Protein AF-A0AAD7IFY6-F1 (afdb_monomer)

Secondary structure (DSSP, 8-state):
---------B-SB----TTB-TTT-BB-GGG-HHHHT--TT--HHHHHHHHHHHHHSTTTTTS-PPPTT-B-

Sequence (72 aa):
MQTVLDTRPQSLSRVKLPFVSATTGTVDPARLPFLASWTRASSLEHVLVEIRKEMASPANRKLPQPPEGSMF

Radius of gyration: 13.73 Å; Cα contacts (8 Å, |Δi|>4): 71; chains: 1; bounding box: 40×27×31 Å

pLDDT: mean 70.78, std 10.82, range [41.06, 85.38]

Foldseek 3Di:
DDDPPDPFDFDFWQWPDPQADNVTSGGNVVSVVVSVVDDPPDDVVNVVVVVVVRCVDPVNVPDDTDDGPDGD

Nearest PDB structures (foldseek):
  6d6i-assembly2_D  TM=9.130E-01  e=2.172E-05  Homo sapien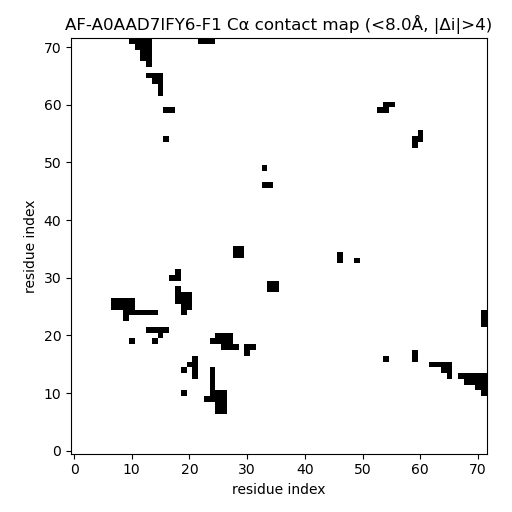s
  7bbd-assembly1_A  TM=9.137E-01  e=2.325E-05  Homo sapiens
  3von-assembly15_h  TM=9.144E-01  e=8.462E-05  Homo sapiens
  2c2v-assembly2_L  TM=9.061E-01  e=1.788E-04  Homo sapiens
  3e95-assembly1_C  TM=9.094E-01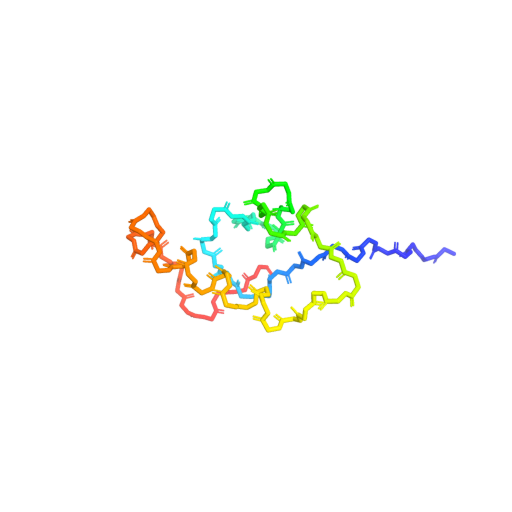  e=5.306E-04  Plasmodium falciparum 3D7

Mean predicted aligned error: 10.37 Å

Structure (mmCIF, N/CA/C/O backbone):
data_AF-A0AAD7IFY6-F1
#
_entry.id   AF-A0AAD7IFY6-F1
#
loop_
_atom_site.group_PDB
_atom_site.id
_atom_site.type_symbol
_atom_site.label_atom_id
_atom_site.label_alt_id
_atom_site.label_comp_id
_atom_site.label_asym_id
_atom_site.label_entity_id
_atom_site.label_seq_id
_atom_site.pdbx_PDB_ins_code
_atom_site.Cartn_x
_atom_site.Cartn_y
_atom_site.Cartn_z
_atom_site.occupancy
_atom_site.B_iso_or_equiv
_atom_site.auth_seq_id
_atom_site.auth_comp_id
_atom_site.auth_asym_id
_atom_site.auth_atom_id
_atom_site.p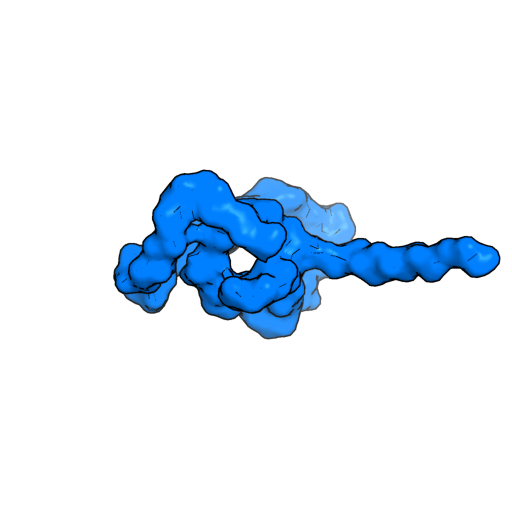dbx_PDB_model_num
ATOM 1 N N . MET A 1 1 ? 29.473 19.980 5.361 1.00 43.75 1 MET A N 1
ATOM 2 C CA . MET A 1 1 ? 28.512 19.250 6.208 1.00 43.75 1 MET A CA 1
ATOM 3 C C . MET A 1 1 ? 27.110 19.519 5.688 1.00 43.75 1 MET A C 1
ATOM 5 O O . MET A 1 1 ? 26.606 20.592 5.955 1.00 43.75 1 MET A O 1
ATOM 9 N N . GLN A 1 2 ? 26.520 18.616 4.902 1.00 41.06 2 GLN A N 1
ATOM 10 C CA . GLN A 1 2 ? 25.065 18.418 4.885 1.00 41.06 2 GLN A CA 1
ATOM 11 C C . GLN A 1 2 ? 24.794 17.072 4.212 1.00 41.06 2 GLN A C 1
ATOM 13 O O . GLN A 1 2 ? 25.084 16.871 3.035 1.00 41.06 2 GLN A O 1
ATOM 18 N N . THR A 1 3 ? 24.359 16.121 5.023 1.00 42.31 3 THR A N 1
ATOM 19 C CA . THR A 1 3 ? 24.153 14.722 4.667 1.00 42.31 3 THR A CA 1
ATOM 20 C C . THR A 1 3 ? 22.983 14.618 3.696 1.00 42.31 3 THR A C 1
ATOM 22 O O . THR A 1 3 ? 21.900 15.129 3.975 1.00 42.31 3 THR A O 1
ATOM 25 N N . VAL A 1 4 ? 23.208 13.964 2.560 1.00 49.72 4 VAL A N 1
ATOM 26 C CA . VAL A 1 4 ? 22.164 13.546 1.621 1.00 49.72 4 VAL A CA 1
ATOM 27 C C . VAL A 1 4 ? 21.313 12.516 2.365 1.00 49.72 4 VAL A C 1
ATOM 29 O O . VAL A 1 4 ? 21.712 11.362 2.507 1.00 49.72 4 V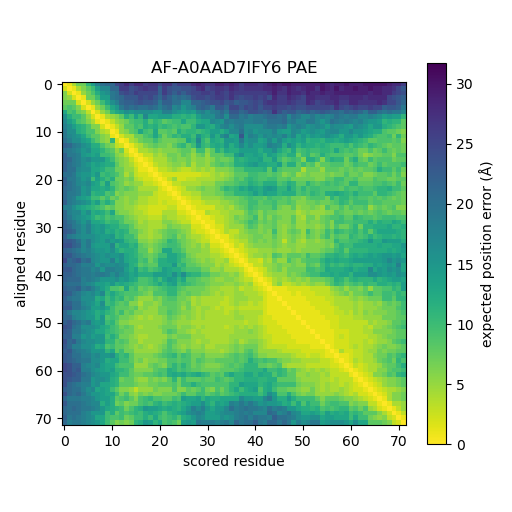AL A O 1
ATOM 32 N N . LEU A 1 5 ? 20.209 12.959 2.968 1.00 50.25 5 LEU A N 1
ATOM 33 C CA . LEU A 1 5 ? 19.305 12.080 3.700 1.00 50.25 5 LEU A CA 1
ATOM 34 C C . LEU A 1 5 ? 18.548 11.228 2.678 1.00 50.25 5 LEU A C 1
ATOM 36 O O . LEU A 1 5 ? 17.633 11.705 2.018 1.00 50.25 5 LEU A O 1
ATOM 40 N N . ASP A 1 6 ? 19.034 9.999 2.512 1.00 47.78 6 ASP A N 1
ATOM 41 C CA . ASP A 1 6 ? 18.260 8.771 2.320 1.00 47.78 6 ASP A CA 1
ATOM 42 C C . ASP A 1 6 ? 16.848 8.999 1.733 1.00 47.78 6 ASP A C 1
ATOM 44 O O . ASP A 1 6 ? 15.874 9.251 2.444 1.00 47.78 6 ASP A O 1
ATOM 48 N N . THR A 1 7 ? 16.751 8.931 0.402 1.00 53.72 7 THR A N 1
ATOM 49 C CA . THR A 1 7 ? 15.519 9.048 -0.392 1.00 53.72 7 THR A CA 1
ATOM 50 C C . THR A 1 7 ? 14.641 7.799 -0.260 1.00 53.72 7 THR A C 1
ATOM 52 O O . THR A 1 7 ? 14.261 7.163 -1.244 1.00 53.72 7 THR A O 1
ATOM 55 N N . ARG A 1 8 ? 14.302 7.415 0.971 1.00 57.09 8 ARG A N 1
ATOM 56 C CA . ARG A 1 8 ? 13.278 6.403 1.225 1.00 57.09 8 ARG A CA 1
ATOM 57 C C . ARG A 1 8 ? 11.894 6.985 0.920 1.00 57.09 8 ARG A C 1
ATOM 59 O O . ARG A 1 8 ? 11.594 8.083 1.389 1.00 57.09 8 ARG A O 1
ATOM 66 N N . PRO A 1 9 ? 11.030 6.276 0.173 1.00 57.72 9 PRO A N 1
ATOM 67 C CA . PRO A 1 9 ? 9.658 6.714 -0.044 1.00 57.72 9 PRO A CA 1
ATOM 68 C C . PRO A 1 9 ? 8.922 6.824 1.300 1.00 57.72 9 PRO A C 1
ATOM 70 O O . PRO A 1 9 ? 8.823 5.854 2.057 1.00 57.72 9 PRO A O 1
ATOM 73 N N . GLN A 1 10 ? 8.430 8.027 1.598 1.00 59.47 10 GLN A N 1
ATOM 74 C CA . GLN A 1 10 ? 7.651 8.350 2.793 1.00 59.47 10 GLN A CA 1
ATOM 75 C C . GLN A 1 10 ? 6.265 8.836 2.364 1.00 59.47 10 GLN A C 1
ATOM 77 O O . GLN A 1 10 ? 6.142 9.677 1.473 1.00 59.47 10 GLN A O 1
ATOM 82 N N . SER A 1 11 ? 5.212 8.311 2.983 1.00 56.19 11 SER A N 1
ATOM 83 C CA . SER A 1 11 ? 3.862 8.853 2.828 1.00 56.19 11 SER A CA 1
ATOM 84 C C . SER A 1 11 ? 3.719 10.125 3.663 1.00 56.19 11 SER A C 1
ATOM 86 O O . SER A 1 11 ? 3.995 10.089 4.857 1.00 56.19 11 SER A O 1
ATOM 88 N N . LEU A 1 12 ? 3.240 11.219 3.065 1.00 61.66 12 LEU A N 1
ATOM 89 C CA . LEU A 1 12 ? 2.966 12.479 3.777 1.00 61.66 12 LEU A CA 1
ATOM 90 C C . LEU A 1 12 ? 1.675 12.414 4.613 1.00 61.66 12 LEU A C 1
ATO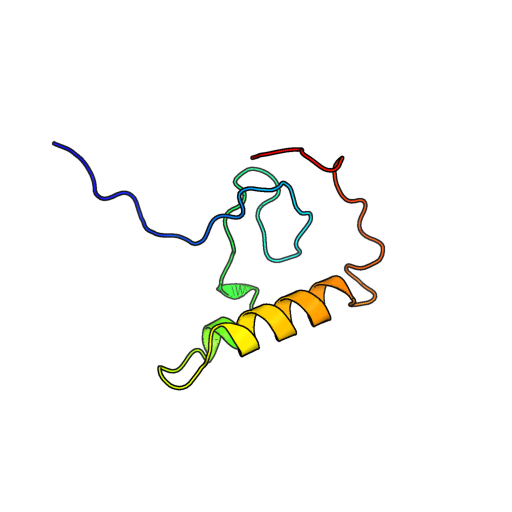M 92 O O . LEU A 1 12 ? 1.591 12.995 5.692 1.00 61.66 12 LEU A O 1
ATOM 96 N N . SER A 1 13 ? 0.666 11.687 4.131 1.00 63.03 13 SER A N 1
ATOM 97 C CA . SER A 1 13 ? -0.606 11.482 4.832 1.00 63.03 13 SER A CA 1
ATOM 98 C C . SER A 1 13 ? -0.555 10.231 5.698 1.00 63.03 13 SER A C 1
ATOM 100 O O . SER A 1 13 ? -0.121 9.176 5.229 1.00 63.03 13 SER A O 1
ATOM 102 N N . ARG A 1 14 ? -1.047 10.324 6.938 1.00 61.12 14 ARG A N 1
ATOM 103 C CA . ARG A 1 14 ? -1.124 9.198 7.868 1.00 61.12 14 ARG A CA 1
ATOM 104 C C . ARG A 1 14 ? -2.089 8.153 7.323 1.00 61.12 14 ARG A C 1
ATOM 106 O O . ARG A 1 14 ? -3.292 8.365 7.285 1.00 61.12 14 ARG A O 1
ATOM 113 N N . VAL A 1 15 ? -1.539 7.027 6.883 1.00 64.88 15 VAL A N 1
ATOM 114 C CA . VAL A 1 15 ? -2.272 5.917 6.270 1.00 64.88 15 VAL A CA 1
ATOM 115 C C . VAL A 1 15 ? -1.866 4.626 6.964 1.00 64.88 15 VAL A C 1
ATOM 117 O O . VAL A 1 15 ? -0.679 4.334 7.122 1.00 64.88 15 VAL A O 1
ATOM 120 N N . LYS A 1 16 ? -2.855 3.834 7.393 1.00 65.88 16 LYS A N 1
ATOM 121 C CA . LYS A 1 16 ? -2.613 2.554 8.068 1.00 65.88 16 LYS A CA 1
ATOM 122 C C . LYS A 1 16 ? -2.450 1.433 7.038 1.00 65.88 16 LYS A C 1
ATOM 124 O O . LYS A 1 16 ? -3.345 0.625 6.817 1.00 65.88 16 LYS A O 1
ATOM 129 N N . LEU A 1 17 ? -1.278 1.474 6.410 1.00 73.19 17 LEU A N 1
ATOM 130 C CA . LEU A 1 17 ? -0.608 0.499 5.547 1.00 73.19 17 LEU A CA 1
ATOM 131 C C . LEU A 1 17 ? -0.085 -0.788 6.206 1.00 73.19 17 LEU A C 1
ATOM 133 O O . LEU A 1 17 ? 0.746 -0.623 7.100 1.00 73.19 17 LEU A O 1
ATOM 137 N N . PRO A 1 18 ? -0.330 -2.041 5.775 1.00 68.69 18 PRO A N 1
ATOM 138 C CA . PRO A 1 18 ? 0.582 -3.135 6.124 1.00 68.69 18 PRO A CA 1
ATOM 139 C C . PRO A 1 18 ? 1.919 -3.035 5.362 1.00 68.69 18 PRO A C 1
ATOM 141 O O . PRO A 1 18 ? 2.582 -4.027 5.146 1.00 68.69 18 PRO A O 1
ATOM 144 N N . PHE A 1 19 ? 2.345 -1.874 4.899 1.00 73.75 19 PHE A N 1
ATOM 145 C CA . PHE A 1 19 ? 3.691 -1.661 4.360 1.00 73.75 19 PHE A CA 1
ATOM 146 C C . PHE A 1 19 ? 4.148 -0.228 4.610 1.00 73.75 19 PHE A C 1
ATOM 148 O O . PHE A 1 19 ? 5.144 0.205 4.050 1.00 73.75 19 PHE A O 1
ATOM 155 N N . VAL A 1 20 ? 3.424 0.510 5.456 1.00 76.38 20 VAL A N 1
ATOM 156 C CA . VAL A 1 20 ? 3.743 1.883 5.843 1.00 76.38 20 VAL A CA 1
ATOM 157 C C . VAL A 1 20 ? 3.869 1.908 7.357 1.00 76.38 20 VAL A C 1
ATOM 159 O O . VAL A 1 20 ? 2.968 1.470 8.073 1.00 76.38 20 VAL A O 1
ATOM 162 N N . SER A 1 21 ? 4.997 2.403 7.853 1.00 74.88 21 SER A N 1
ATOM 163 C CA . SER A 1 21 ? 5.202 2.619 9.282 1.00 74.88 21 SER A CA 1
ATOM 164 C C . SER A 1 21 ? 4.196 3.644 9.806 1.00 74.88 21 SER A C 1
ATOM 166 O O . SER A 1 21 ? 4.179 4.789 9.363 1.00 74.88 21 SER A O 1
ATOM 168 N N . ALA A 1 22 ? 3.384 3.257 10.792 1.00 68.00 22 ALA A N 1
ATOM 169 C CA . ALA A 1 22 ? 2.405 4.145 11.422 1.00 68.00 22 ALA A CA 1
ATOM 170 C C . ALA A 1 22 ? 3.041 5.263 12.274 1.00 68.00 22 ALA A C 1
ATOM 172 O O . ALA A 1 22 ? 2.339 6.186 12.683 1.00 68.00 22 ALA A O 1
ATOM 173 N N . THR A 1 23 ? 4.352 5.195 12.523 1.00 71.50 23 THR A N 1
ATOM 174 C CA . THR A 1 23 ? 5.098 6.192 13.302 1.00 71.50 23 THR A CA 1
ATOM 175 C C . THR A 1 23 ? 5.898 7.139 12.412 1.00 71.50 23 THR A C 1
ATOM 177 O O . THR A 1 23 ? 6.016 8.310 12.741 1.00 71.50 23 THR A O 1
ATOM 180 N N . THR A 1 24 ? 6.438 6.652 11.292 1.00 71.12 24 THR 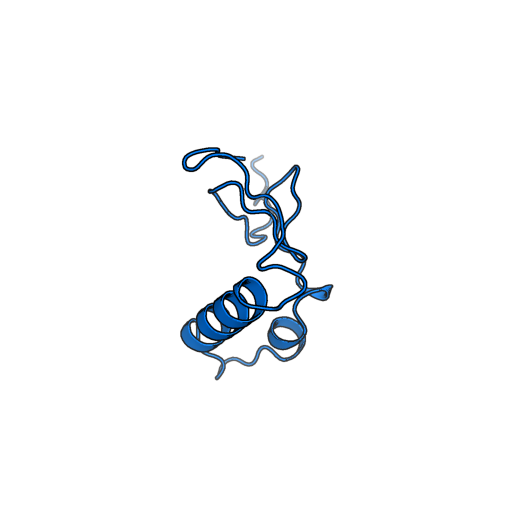A N 1
ATOM 181 C CA . THR A 1 24 ? 7.384 7.419 10.459 1.00 71.12 24 THR A CA 1
ATOM 182 C C . THR A 1 24 ? 6.921 7.627 9.019 1.00 71.12 24 THR A C 1
ATOM 184 O O . THR A 1 24 ? 7.624 8.272 8.250 1.00 71.12 24 THR A O 1
ATOM 187 N N . GLY A 1 25 ? 5.806 7.021 8.598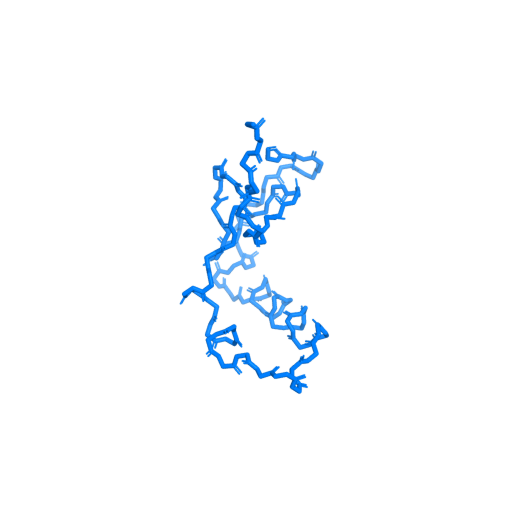 1.00 71.44 25 GLY A N 1
ATOM 188 C CA . GLY A 1 25 ? 5.333 7.069 7.209 1.00 71.44 25 GLY A CA 1
ATOM 189 C C . GLY A 1 25 ? 6.251 6.361 6.207 1.00 71.44 25 GLY A C 1
ATOM 190 O O . GLY A 1 25 ? 6.002 6.399 5.005 1.00 71.44 25 GLY A O 1
ATOM 191 N N . THR A 1 26 ? 7.321 5.713 6.675 1.00 75.88 26 THR A N 1
ATOM 192 C CA . THR A 1 26 ? 8.283 5.015 5.819 1.00 75.88 26 THR A CA 1
ATOM 193 C C . THR A 1 26 ? 7.632 3.789 5.201 1.00 75.88 26 THR A C 1
ATOM 195 O O . THR A 1 26 ? 7.056 2.965 5.918 1.00 75.88 26 THR A O 1
ATOM 198 N N . VAL A 1 27 ? 7.746 3.663 3.881 1.00 75.38 27 VAL A N 1
ATOM 199 C CA . VAL A 1 27 ? 7.306 2.472 3.159 1.00 75.38 27 VAL A CA 1
ATOM 200 C C . VAL A 1 27 ? 8.361 1.380 3.318 1.00 75.38 27 VAL A C 1
ATOM 202 O O . VAL A 1 27 ? 9.541 1.622 3.072 1.00 75.38 27 VAL A O 1
ATOM 205 N N . ASP A 1 28 ? 7.942 0.186 3.725 1.00 77.94 28 ASP A N 1
ATOM 206 C CA . ASP A 1 28 ? 8.795 -0.996 3.793 1.00 77.94 28 ASP A CA 1
ATOM 207 C C . ASP A 1 28 ? 8.728 -1.763 2.460 1.00 77.94 28 ASP A C 1
ATOM 209 O O . ASP A 1 28 ? 7.728 -2.442 2.190 1.00 77.94 28 ASP A O 1
ATOM 213 N N . PRO A 1 29 ? 9.768 -1.676 1.607 1.00 71.19 29 PRO A N 1
ATOM 214 C CA . PRO A 1 29 ? 9.769 -2.343 0.312 1.00 71.19 29 PRO A CA 1
ATOM 215 C C . PRO A 1 29 ? 9.785 -3.872 0.429 1.00 71.19 29 PRO A C 1
ATOM 217 O O . PRO A 1 29 ? 9.337 -4.539 -0.498 1.00 71.19 29 PRO A O 1
ATOM 220 N N . ALA A 1 30 ? 10.224 -4.448 1.556 1.00 72.56 30 ALA A N 1
ATOM 221 C CA . ALA A 1 30 ? 10.214 -5.900 1.755 1.00 72.56 30 ALA A CA 1
ATOM 222 C C . ALA A 1 30 ? 8.790 -6.462 1.897 1.00 72.56 30 ALA A C 1
ATOM 224 O O . ALA A 1 30 ? 8.543 -7.633 1.611 1.00 72.56 30 ALA A O 1
ATOM 225 N N . ARG A 1 31 ? 7.835 -5.621 2.309 1.00 72.69 31 ARG A N 1
ATOM 226 C CA . ARG A 1 31 ? 6.413 -5.976 2.439 1.00 72.69 31 ARG A CA 1
ATOM 227 C C . ARG A 1 31 ? 5.625 -5.737 1.151 1.00 72.69 31 ARG A C 1
ATOM 229 O O . ARG A 1 31 ? 4.432 -6.023 1.107 1.00 72.69 31 ARG A O 1
ATOM 236 N N . LEU A 1 32 ? 6.293 -5.242 0.107 1.00 74.44 32 LEU A N 1
ATOM 237 C CA . LEU A 1 32 ? 5.734 -4.982 -1.212 1.00 74.44 32 LEU A CA 1
ATOM 238 C C . LEU A 1 32 ? 6.383 -5.928 -2.234 1.00 74.44 32 LEU A C 1
ATOM 240 O O . LEU A 1 32 ? 7.379 -5.568 -2.864 1.00 74.44 32 LEU A O 1
ATOM 244 N N . PRO A 1 33 ? 5.832 -7.137 -2.440 1.00 71.88 33 PRO A N 1
ATOM 245 C CA . PRO A 1 33 ? 6.426 -8.126 -3.341 1.00 71.88 33 PRO A CA 1
ATOM 246 C C . PRO A 1 33 ? 6.592 -7.616 -4.784 1.00 71.88 33 PRO A C 1
ATOM 248 O O . PRO A 1 33 ? 7.517 -8.033 -5.474 1.00 71.88 33 PRO A O 1
ATOM 251 N N . PHE A 1 34 ? 5.773 -6.656 -5.228 1.00 73.12 34 PHE A N 1
ATOM 252 C CA . PHE A 1 34 ? 5.915 -6.024 -6.546 1.00 73.12 34 PHE A CA 1
ATOM 253 C C . PHE A 1 34 ? 7.082 -5.024 -6.640 1.00 73.12 34 PHE A C 1
ATOM 255 O O . PHE A 1 34 ? 7.596 -4.792 -7.734 1.00 73.12 34 PHE A O 1
ATOM 262 N N . LEU A 1 35 ? 7.526 -4.435 -5.521 1.00 73.06 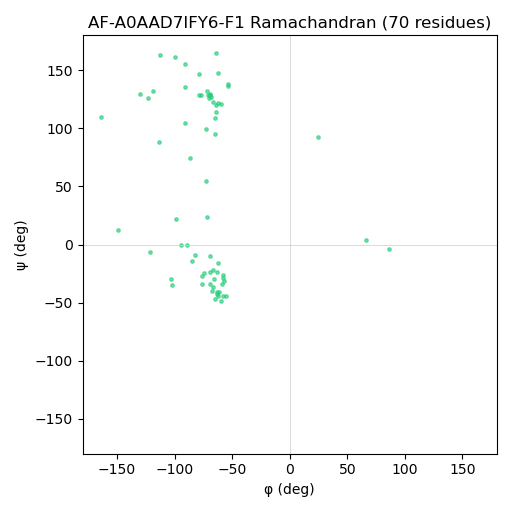35 LEU A N 1
ATOM 263 C CA . LEU A 1 35 ? 8.751 -3.626 -5.495 1.00 73.06 35 LEU A CA 1
ATOM 264 C C . LEU A 1 35 ? 9.999 -4.512 -5.519 1.00 73.06 35 LEU A C 1
ATOM 266 O O . LEU A 1 35 ? 11.027 -4.093 -6.043 1.00 73.06 35 LEU A O 1
ATOM 270 N N . ALA A 1 36 ? 9.907 -5.745 -5.013 1.00 70.69 36 ALA A N 1
ATOM 271 C CA . ALA A 1 36 ? 10.998 -6.712 -5.101 1.00 70.69 36 ALA A CA 1
ATOM 272 C C . ALA A 1 36 ? 11.287 -7.144 -6.554 1.00 70.69 36 ALA A C 1
ATOM 274 O O . ALA A 1 36 ? 12.435 -7.419 -6.891 1.00 70.69 36 ALA A O 1
ATOM 275 N N . SER A 1 37 ? 10.274 -7.150 -7.431 1.00 69.94 37 SER A N 1
ATOM 276 C CA . SER A 1 37 ? 10.413 -7.419 -8.872 1.00 69.94 37 SER A CA 1
ATOM 277 C C . SER A 1 37 ? 10.453 -6.149 -9.733 1.00 69.94 37 SER A C 1
ATOM 279 O O . SER A 1 37 ? 10.119 -6.199 -10.919 1.00 69.94 37 SER A O 1
ATOM 281 N N . TRP A 1 38 ? 10.805 -4.994 -9.157 1.00 73.19 38 TRP A N 1
ATOM 282 C CA . TRP A 1 38 ? 10.828 -3.728 -9.887 1.00 73.19 38 TRP A CA 1
ATOM 283 C C . TRP A 1 38 ? 11.875 -3.752 -11.006 1.00 73.19 38 TRP A C 1
ATOM 285 O O . TRP A 1 38 ? 13.074 -3.890 -10.762 1.00 73.19 38 TRP A O 1
ATOM 295 N N . THR A 1 39 ? 11.429 -3.576 -12.247 1.00 72.75 39 THR A N 1
ATOM 296 C CA . THR A 1 39 ? 12.311 -3.444 -13.414 1.00 72.75 39 THR A CA 1
ATOM 297 C C . THR A 1 39 ? 12.215 -2.028 -13.974 1.00 72.75 39 THR A C 1
ATOM 299 O O . THR A 1 39 ? 11.253 -1.315 -13.712 1.00 72.75 39 THR A O 1
ATOM 302 N N . ARG A 1 40 ? 13.170 -1.598 -14.810 1.00 76.06 40 ARG A N 1
ATOM 303 C CA . ARG A 1 40 ? 13.060 -0.295 -15.501 1.00 76.06 40 ARG A CA 1
ATOM 304 C C . ARG A 1 40 ? 11.852 -0.193 -16.444 1.00 76.06 40 ARG A C 1
ATOM 306 O O . ARG A 1 40 ? 11.509 0.912 -16.846 1.00 76.06 40 ARG A O 1
ATOM 313 N N . ALA A 1 41 ? 11.239 -1.322 -16.801 1.00 77.06 41 ALA A N 1
ATOM 314 C CA . ALA A 1 41 ? 10.004 -1.369 -17.577 1.00 77.06 41 ALA A CA 1
ATOM 315 C C . ALA A 1 41 ? 8.744 -1.237 -16.700 1.00 77.06 41 ALA A C 1
ATOM 317 O O . ALA A 1 41 ? 7.658 -1.000 -17.223 1.00 77.06 41 ALA A O 1
ATOM 318 N N . SER A 1 42 ? 8.872 -1.386 -15.377 1.00 75.12 42 SER A N 1
ATOM 319 C CA . SER A 1 42 ? 7.776 -1.192 -14.432 1.00 75.12 42 SER A CA 1
ATOM 320 C C . SER A 1 42 ? 7.416 0.295 -14.364 1.00 75.12 42 SER A C 1
ATOM 322 O O . SER A 1 42 ? 8.271 1.151 -14.137 1.00 75.12 42 SER A O 1
ATOM 324 N N . SER A 1 43 ? 6.142 0.614 -14.585 1.00 79.06 43 SER A N 1
ATOM 325 C CA . SER A 1 43 ? 5.627 1.981 -14.520 1.00 79.06 43 SER A CA 1
ATOM 326 C C . SER A 1 43 ? 5.134 2.319 -13.112 1.00 79.06 43 SER A C 1
ATOM 328 O O . SER A 1 43 ? 4.717 1.444 -12.349 1.00 79.06 43 SER A O 1
ATOM 330 N N . LEU A 1 44 ? 5.128 3.613 -12.770 1.00 79.19 44 LEU A N 1
ATOM 331 C CA . LEU A 1 44 ? 4.514 4.103 -11.528 1.00 79.19 44 LEU A CA 1
ATOM 332 C C . LEU A 1 44 ? 3.031 3.706 -11.436 1.00 79.19 44 LEU A C 1
ATOM 334 O O . LEU A 1 44 ? 2.525 3.437 -10.351 1.00 79.19 44 LEU A O 1
ATOM 338 N N . GLU A 1 45 ? 2.350 3.613 -12.578 1.00 83.56 45 GLU A N 1
ATOM 339 C CA . GLU A 1 45 ? 0.972 3.130 -12.670 1.00 83.56 45 GLU A CA 1
ATOM 340 C C . GLU A 1 45 ? 0.813 1.740 -12.044 1.00 83.56 45 GLU A C 1
ATOM 342 O O . GLU A 1 45 ? -0.103 1.532 -11.250 1.00 83.56 45 GLU A O 1
ATOM 347 N N . HIS A 1 46 ? 1.741 0.817 -12.314 1.00 80.50 46 HIS A N 1
ATOM 348 C CA . HIS A 1 46 ? 1.700 -0.526 -11.739 1.00 80.50 46 HIS A CA 1
ATOM 349 C C . HIS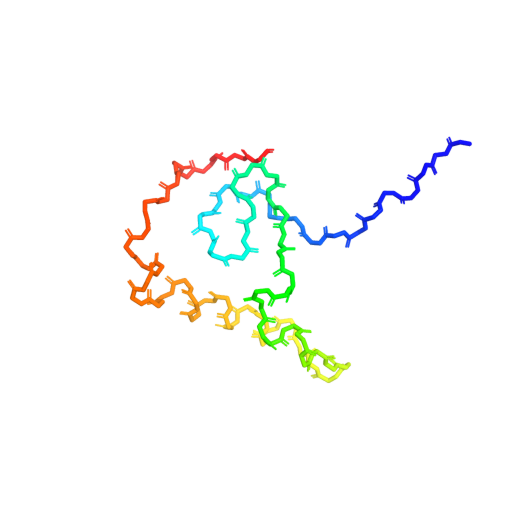 A 1 46 ? 1.797 -0.490 -10.206 1.00 80.50 46 HIS A C 1
ATOM 351 O O . HIS A 1 46 ? 1.030 -1.164 -9.523 1.00 80.50 46 HIS A O 1
ATOM 357 N N . VAL A 1 47 ? 2.663 0.371 -9.655 1.00 79.88 47 VAL A N 1
ATOM 358 C CA . VAL A 1 47 ? 2.780 0.586 -8.199 1.00 79.88 47 VAL A CA 1
ATOM 359 C C . VAL A 1 47 ? 1.454 1.070 -7.617 1.00 79.88 47 VAL A C 1
ATOM 361 O O . VAL A 1 47 ? 0.975 0.531 -6.623 1.00 79.88 47 VAL A O 1
ATOM 364 N N . LEU A 1 48 ? 0.844 2.084 -8.234 1.00 82.50 48 LEU A N 1
ATOM 365 C CA . LEU A 1 48 ? -0.391 2.687 -7.734 1.00 82.50 48 LEU A CA 1
ATOM 366 C C . LEU A 1 48 ? -1.576 1.715 -7.806 1.00 82.50 48 LEU A C 1
ATOM 368 O O . LEU A 1 48 ? -2.410 1.694 -6.897 1.00 82.50 48 LEU A O 1
ATOM 372 N N . VAL A 1 49 ? -1.639 0.886 -8.850 1.00 85.38 49 VAL A N 1
ATOM 373 C CA . VAL A 1 49 ? -2.660 -0.159 -8.993 1.00 85.38 49 VAL A CA 1
ATOM 374 C C . VAL A 1 49 ? -2.518 -1.215 -7.900 1.00 85.38 49 VAL A C 1
ATOM 376 O O . VAL A 1 49 ? -3.517 -1.554 -7.263 1.00 85.38 49 VAL A O 1
ATOM 379 N N . GLU A 1 50 ? -1.307 -1.703 -7.636 1.00 82.25 50 GLU A N 1
ATOM 380 C CA . GLU A 1 50 ? -1.080 -2.708 -6.593 1.00 82.25 50 GLU A CA 1
ATOM 381 C C . GLU A 1 50 ? -1.338 -2.146 -5.189 1.00 82.25 50 GLU A C 1
ATOM 383 O O . GLU A 1 50 ? -2.020 -2.786 -4.390 1.00 82.25 50 GLU A O 1
ATOM 388 N N . ILE A 1 51 ? -0.929 -0.902 -4.907 1.00 81.88 51 ILE A N 1
ATOM 389 C CA . ILE A 1 51 ? -1.277 -0.214 -3.652 1.00 81.88 51 ILE A CA 1
ATOM 390 C C . ILE A 1 51 ? -2.799 -0.126 -3.490 1.00 81.88 51 ILE A C 1
ATOM 392 O O . ILE A 1 51 ? -3.327 -0.411 -2.415 1.00 81.88 51 ILE A O 1
ATOM 396 N N . ARG A 1 52 ? -3.535 0.229 -4.551 1.00 84.19 52 ARG A N 1
ATOM 397 C CA . ARG A 1 52 ? -5.002 0.292 -4.513 1.00 84.19 52 ARG A CA 1
ATOM 398 C C . ARG A 1 52 ? -5.637 -1.074 -4.257 1.00 84.19 52 ARG A C 1
ATOM 400 O O . ARG A 1 52 ? -6.599 -1.148 -3.492 1.00 84.19 52 ARG A O 1
ATOM 407 N N . LYS A 1 53 ? -5.123 -2.141 -4.873 1.00 83.44 53 LYS A N 1
ATOM 408 C CA . LYS A 1 53 ? -5.585 -3.514 -4.617 1.00 83.44 53 LYS A CA 1
ATOM 409 C C . LYS A 1 53 ? -5.339 -3.917 -3.169 1.00 83.44 53 LYS A C 1
ATOM 411 O O . LYS A 1 53 ? -6.254 -4.424 -2.526 1.00 83.44 53 LYS A O 1
ATOM 416 N N . GLU A 1 54 ? -4.159 -3.614 -2.638 1.00 82.19 54 GLU A N 1
ATOM 417 C CA . GLU A 1 54 ? -3.829 -3.889 -1.245 1.00 82.19 54 GLU A CA 1
ATOM 418 C C . GLU A 1 54 ? -4.725 -3.110 -0.284 1.00 82.19 54 GLU A C 1
ATOM 420 O O . GLU A 1 54 ? -5.240 -3.698 0.660 1.00 82.19 54 GLU A O 1
ATOM 425 N N . MET A 1 55 ? -5.011 -1.830 -0.535 1.00 82.44 55 MET A N 1
ATOM 426 C CA . MET A 1 55 ? -5.979 -1.066 0.269 1.00 82.44 55 MET A CA 1
ATOM 427 C C . MET A 1 55 ? -7.383 -1.691 0.254 1.00 82.44 55 MET A C 1
ATOM 429 O O . MET A 1 55 ? -8.099 -1.644 1.254 1.00 82.44 55 MET A O 1
ATOM 433 N N . ALA A 1 56 ? -7.775 -2.294 -0.871 1.00 82.62 56 ALA A N 1
ATOM 434 C CA . ALA A 1 56 ? -9.060 -2.966 -1.028 1.00 82.62 56 ALA A CA 1
ATOM 435 C C . ALA A 1 56 ? -9.080 -4.405 -0.479 1.00 82.62 56 ALA A C 1
ATOM 437 O O . ALA A 1 56 ? -10.161 -5.000 -0.399 1.00 82.62 56 ALA A O 1
ATOM 438 N N . SER A 1 57 ? -7.929 -4.969 -0.093 1.00 83.50 57 SER A N 1
ATOM 439 C CA . SER A 1 57 ? -7.847 -6.341 0.404 1.00 83.50 57 SER A CA 1
ATOM 440 C C . SER A 1 57 ? -8.672 -6.501 1.692 1.00 83.50 57 SER A C 1
ATOM 442 O O . SER A 1 57 ? -8.774 -5.563 2.491 1.00 83.50 57 SER A O 1
ATOM 444 N N . PRO A 1 58 ? -9.277 -7.673 1.956 1.00 78.56 58 PRO A N 1
ATOM 445 C CA . PRO A 1 58 ? -10.121 -7.873 3.138 1.00 78.56 58 PRO A CA 1
ATOM 446 C C . PRO A 1 58 ? -9.396 -7.614 4.466 1.00 78.56 58 PRO A C 1
ATOM 448 O O . PRO A 1 58 ? -10.034 -7.206 5.439 1.00 78.56 58 PRO A O 1
ATOM 451 N N . ALA A 1 59 ? -8.078 -7.837 4.487 1.00 77.75 59 ALA A N 1
ATOM 452 C CA . ALA A 1 59 ? -7.216 -7.579 5.633 1.00 77.75 59 ALA A CA 1
ATOM 453 C C . ALA A 1 59 ? -7.056 -6.075 5.912 1.00 77.75 59 ALA A C 1
ATOM 455 O O . ALA A 1 59 ? -6.992 -5.676 7.073 1.00 77.75 59 ALA A O 1
ATOM 456 N N . ASN A 1 60 ? -7.057 -5.243 4.865 1.00 78.19 60 ASN A N 1
ATOM 457 C CA . ASN A 1 60 ? -6.751 -3.816 4.966 1.00 78.19 60 ASN A CA 1
ATOM 458 C C . ASN A 1 60 ? -7.993 -2.922 4.914 1.00 78.19 60 ASN A C 1
ATOM 460 O O . ASN A 1 60 ? -8.031 -1.886 5.573 1.00 78.19 60 ASN A O 1
ATOM 464 N N . ARG A 1 61 ? -9.058 -3.347 4.224 1.00 77.50 61 ARG A N 1
ATOM 465 C CA . ARG A 1 61 ? -10.313 -2.585 4.102 1.00 77.50 61 ARG A CA 1
ATOM 466 C C . ARG A 1 61 ? -11.027 -2.376 5.442 1.00 77.50 61 ARG A C 1
ATOM 468 O O . ARG A 1 61 ? -11.831 -1.461 5.572 1.00 77.50 61 ARG A O 1
ATOM 475 N N . LYS A 1 62 ? -10.767 -3.240 6.432 1.00 76.25 62 LYS A N 1
ATOM 476 C CA . LYS A 1 62 ? -11.318 -3.135 7.796 1.00 76.25 62 LYS A CA 1
ATOM 477 C C . LYS A 1 62 ? -10.381 -2.417 8.773 1.00 76.25 62 LYS A C 1
ATOM 479 O O . LYS A 1 62 ? -10.724 -2.300 9.948 1.00 76.25 62 LYS A O 1
ATOM 484 N N . LEU A 1 63 ? -9.200 -1.973 8.332 1.00 77.44 63 LEU A N 1
ATOM 485 C CA . LEU A 1 63 ? -8.270 -1.281 9.218 1.00 77.44 63 LEU A CA 1
ATOM 486 C C . LEU A 1 63 ? -8.818 0.109 9.564 1.00 77.44 63 LEU A C 1
ATOM 488 O O . LEU A 1 63 ? -9.131 0.872 8.648 1.00 77.44 63 LEU A O 1
ATOM 492 N N . PRO A 1 64 ? -8.890 0.471 10.860 1.00 77.31 64 PRO A N 1
ATOM 493 C CA . PRO A 1 64 ? -9.256 1.822 11.254 1.00 77.31 64 PRO A CA 1
ATOM 494 C C . PRO A 1 64 ? -8.182 2.785 10.747 1.00 77.31 64 PRO A C 1
ATOM 496 O O . PRO A 1 64 ? -7.019 2.706 11.163 1.00 77.31 64 PRO A O 1
ATOM 499 N N . GLN A 1 65 ? -8.574 3.653 9.816 1.00 81.19 65 GLN A N 1
ATOM 500 C CA . GLN A 1 65 ? -7.723 4.725 9.321 1.00 81.19 65 GLN A CA 1
ATOM 501 C C . GLN A 1 65 ? -7.723 5.882 10.330 1.00 81.19 65 GLN A C 1
ATOM 503 O O . GLN A 1 65 ? -8.724 6.108 11.016 1.00 81.19 65 GLN A O 1
ATOM 508 N N . PRO A 1 66 ? -6.601 6.599 10.467 1.00 75.50 66 PRO A N 1
ATOM 509 C CA . PRO A 1 66 ? -6.568 7.845 11.221 1.00 75.50 66 PRO A CA 1
ATOM 510 C C . PRO A 1 66 ? -7.466 8.908 10.553 1.00 75.50 66 PRO A C 1
ATOM 512 O O . PRO A 1 66 ? -7.834 8.750 9.387 1.00 75.50 66 PRO A O 1
ATOM 515 N N . PRO A 1 67 ? -7.809 9.996 11.266 1.00 78.06 67 PRO A N 1
ATOM 516 C CA . PRO A 1 67 ? -8.588 11.093 10.702 1.00 78.06 67 PRO A CA 1
ATOM 517 C C . PRO A 1 67 ? -7.947 11.630 9.422 1.00 78.06 67 PRO A C 1
ATOM 519 O O . PRO A 1 67 ? -6.727 11.838 9.379 1.00 78.06 67 PRO A O 1
ATOM 522 N N . GLU A 1 68 ? -8.762 11.884 8.401 1.00 70.12 68 GLU A N 1
ATOM 523 C CA . GLU A 1 68 ? -8.305 12.542 7.178 1.00 70.12 68 GLU A CA 1
ATOM 524 C C . GLU A 1 68 ? -7.603 13.868 7.517 1.00 70.12 68 GLU A C 1
ATOM 526 O O . GLU A 1 68 ? -8.023 14.603 8.410 1.00 70.12 68 GLU A O 1
ATOM 531 N N . GLY A 1 69 ? -6.484 14.150 6.847 1.00 61.00 69 GLY A N 1
ATOM 532 C CA . GLY A 1 69 ? -5.654 15.328 7.131 1.00 61.00 69 GLY A CA 1
ATOM 533 C C . GLY A 1 69 ? -4.609 15.143 8.238 1.00 61.00 69 GLY A C 1
ATOM 534 O O . GLY A 1 69 ? -3.788 16.033 8.445 1.00 61.00 69 GLY A O 1
ATOM 535 N N . SER A 1 70 ? -4.564 13.987 8.909 1.00 61.19 70 SER A N 1
ATOM 536 C CA . SER A 1 70 ? -3.458 13.651 9.816 1.00 61.19 70 SER A CA 1
ATOM 537 C C . SER A 1 70 ? -2.161 13.466 9.016 1.00 61.19 70 SER A C 1
ATOM 539 O O . SER A 1 70 ? -2.111 12.615 8.128 1.00 61.19 70 SER A O 1
ATOM 541 N N . MET A 1 71 ? -1.111 14.228 9.324 1.00 59.78 71 MET A N 1
ATOM 542 C CA . MET A 1 71 ? 0.224 14.077 8.722 1.00 59.78 71 MET A CA 1
ATOM 543 C C . MET A 1 71 ? 1.168 13.291 9.649 1.00 59.78 71 MET A C 1
ATOM 545 O O . MET A 1 71 ? 0.867 13.098 10.835 1.00 59.78 71 MET A O 1
ATOM 549 N N . PHE A 1 72 ? 2.261 12.763 9.094 1.00 56.09 72 PHE A N 1
ATOM 550 C CA . PHE A 1 72 ? 3.346 12.156 9.874 1.00 56.09 72 PHE A CA 1
ATOM 551 C C . PHE A 1 72 ? 4.277 13.212 10.457 1.00 56.09 72 PHE A C 1
ATOM 553 O O . PHE A 1 72 ? 4.559 14.201 9.748 1.00 56.09 72 PHE A O 1
#

Solvent-accessible surface area (backbone atoms only — not comparable to full-atom values): 4569 Å² total; per-residue (Å²): 141,82,82,85,74,76,88,66,64,58,47,65,61,51,53,74,42,95,38,28,38,86,80,69,22,39,53,43,57,88,64,33,70,69,61,73,68,63,47,96,84,59,51,71,65,59,54,54,52,51,52,51,50,50,51,64,31,81,82,40,60,72,51,82,62,63,62,87,89,40,63,99

InterPro domains:
  IPR000608 Ubiquitin-conjugating (UBC), catalytic core domain [PS50127] (1-72)
  IPR016135 Ubiquitin-conjugating enzyme/RWD-like [G3DSA:3.10.110.10] (8-72)
  IPR016135 Ubiquitin-conjugating enzyme/RWD-like [SSF54495] (12-72)

Organism: NCBI:txid1033252